Protein AF-A0A1G7XSK3-F1 (afdb_monomer_lite)

Radius of gyration: 13.96 Å; chains: 1; bounding box: 36×25×45 Å

Sequence (93 aa):
MAVSTRPNAAQLSAALGPFVAWLASREPNEIVRVRHRRLVEDYLRWASADSGAPGDRRTRYERLFEEPTLSWVRSALDVFAEHRAIRAATRIE

Foldseek 3Di:
DDPLDQPDVVNLCVLLVLLLVVCVVPPVDPVLSVLLSVLVSVLSNVLSVDPDDPVCSLVVVLVVDDPPVSVSSVVSVVSSVVSVVVVVVVPPD

Secondary structure (DSSP, 8-state):
-----PPPHHHHHHHHHHHHHHHHHH---HHHHHHHHHHHHHHHHHHHH--S-GGGHHHHHHTT--TTHHHHHHHHHHHHHHHHHHHHHH---

Structure (mmCIF, N/CA/C/O backbone):
data_AF-A0A1G7XSK3-F1
#
_entry.id   AF-A0A1G7XSK3-F1
#
loop_
_atom_site.group_PDB
_atom_site.id
_atom_site.type_symbol
_atom_site.label_atom_id
_atom_site.label_alt_id
_atom_site.label_comp_id
_atom_site.label_asym_id
_atom_site.label_entity_id
_atom_site.label_seq_id
_atom_site.pdbx_PDB_ins_code
_atom_site.Cartn_x
_atom_site.Cartn_y
_atom_site.Cartn_z
_atom_site.occupancy
_atom_site.B_iso_or_equiv
_atom_site.auth_seq_id
_atom_site.auth_comp_id
_atom_site.auth_asym_id
_atom_site.auth_atom_id
_atom_site.pdbx_PDB_model_num
ATOM 1 N N . MET A 1 1 ? -5.113 2.283 29.914 1.00 36.41 1 MET A N 1
ATOM 2 C CA . MET A 1 1 ? -3.997 1.560 29.264 1.00 36.41 1 MET A CA 1
ATOM 3 C C . MET A 1 1 ? -4.382 1.309 27.814 1.00 36.41 1 MET A C 1
ATOM 5 O O . MET A 1 1 ? -5.264 0.498 27.575 1.00 36.41 1 MET A O 1
ATOM 9 N N . ALA A 1 2 ? -3.817 2.050 26.860 1.00 41.31 2 ALA A N 1
ATOM 10 C CA . ALA A 1 2 ? -4.063 1.797 25.442 1.00 41.31 2 ALA A CA 1
ATOM 11 C C . ALA A 1 2 ? -3.118 0.682 24.981 1.00 41.31 2 ALA A C 1
ATOM 13 O O . ALA A 1 2 ? -1.900 0.851 25.017 1.00 41.31 2 ALA A O 1
ATOM 14 N N . VAL A 1 3 ? -3.672 -0.470 24.601 1.00 44.72 3 VAL A N 1
ATOM 15 C CA . VAL A 1 3 ? -2.914 -1.557 23.976 1.00 44.72 3 VAL A CA 1
ATOM 16 C C . VAL A 1 3 ? -2.440 -1.039 22.619 1.00 44.72 3 VAL A C 1
ATOM 18 O O . VAL A 1 3 ? -3.191 -1.033 21.644 1.00 44.72 3 VAL A O 1
ATOM 21 N N .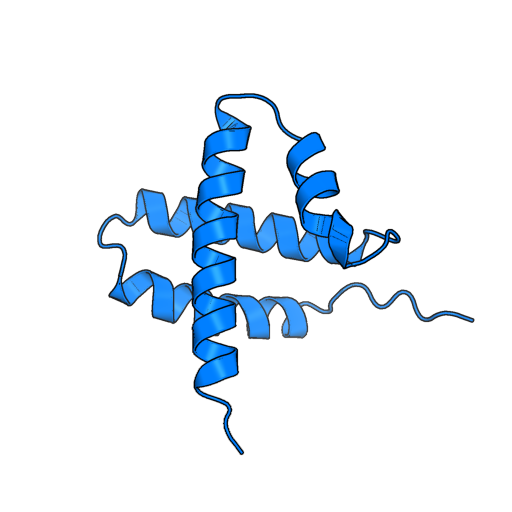 SER A 1 4 ? -1.196 -0.561 22.567 1.00 46.66 4 SER A N 1
ATOM 22 C CA . SER A 1 4 ? -0.496 -0.267 21.318 1.00 46.66 4 SER A CA 1
ATOM 23 C C . SER A 1 4 ? -0.205 -1.601 20.635 1.00 46.66 4 SER A C 1
ATOM 25 O O . SER A 1 4 ? 0.853 -2.211 20.802 1.00 46.66 4 SER A O 1
ATOM 27 N N . THR A 1 5 ? -1.226 -2.132 19.964 1.00 57.38 5 THR A N 1
ATOM 28 C CA . THR A 1 5 ? -1.134 -3.399 19.248 1.00 57.38 5 THR A CA 1
ATOM 29 C C . THR A 1 5 ? -0.396 -3.095 17.959 1.00 57.38 5 THR A C 1
ATOM 31 O O . THR A 1 5 ? -1.006 -2.707 16.963 1.00 57.38 5 THR A O 1
ATOM 34 N N . ARG A 1 6 ? 0.934 -3.248 17.970 1.00 57.59 6 ARG A N 1
ATOM 35 C CA . ARG A 1 6 ? 1.664 -3.422 16.711 1.00 57.59 6 ARG A CA 1
ATOM 36 C C . ARG A 1 6 ? 0.929 -4.517 15.929 1.00 57.59 6 ARG A C 1
ATOM 38 O O . ARG A 1 6 ? 0.570 -5.522 16.548 1.00 57.59 6 ARG A O 1
ATOM 45 N N . PRO A 1 7 ? 0.678 -4.361 14.625 1.00 58.97 7 PRO A N 1
ATOM 46 C CA . PRO A 1 7 ? -0.016 -5.321 13.821 1.00 58.97 7 PRO A CA 1
ATOM 47 C C . PRO A 1 7 ? 0.775 -6.590 13.955 1.00 58.97 7 PRO A C 1
ATOM 49 O O . PRO A 1 7 ? 1.969 -6.642 13.639 1.00 58.97 7 PRO A O 1
ATOM 52 N N . ASN A 1 8 ? 0.118 -7.602 14.496 1.00 70.75 8 ASN A N 1
ATOM 53 C CA . ASN A 1 8 ? 0.729 -8.906 14.496 1.00 70.75 8 ASN A CA 1
ATOM 54 C C . ASN A 1 8 ? 0.911 -9.322 13.024 1.00 70.75 8 ASN A C 1
ATOM 56 O O . ASN A 1 8 ? 0.215 -8.844 12.121 1.00 70.75 8 ASN A O 1
ATOM 60 N N . ALA A 1 9 ? 1.880 -10.194 12.756 1.00 73.19 9 ALA A N 1
ATOM 61 C CA . ALA A 1 9 ? 2.193 -10.624 11.392 1.00 73.19 9 ALA A CA 1
ATOM 62 C C . ALA A 1 9 ? 0.956 -11.148 10.625 1.00 73.19 9 ALA A C 1
ATOM 64 O O . ALA A 1 9 ? 0.903 -11.062 9.397 1.00 73.19 9 ALA A O 1
ATOM 65 N N . ALA A 1 10 ? -0.065 -11.625 11.345 1.00 76.44 10 ALA A N 1
ATOM 66 C CA . ALA A 1 10 ? -1.339 -12.054 10.786 1.00 76.44 10 ALA A CA 1
ATOM 67 C C . ALA A 1 10 ? -2.149 -10.899 10.168 1.00 76.44 10 ALA A C 1
ATOM 69 O O . ALA A 1 10 ? -2.665 -11.057 9.064 1.00 76.44 10 ALA A O 1
ATOM 70 N N . GLN A 1 11 ? -2.222 -9.724 10.803 1.00 80.56 11 GLN A N 1
ATOM 71 C CA . GLN A 1 11 ? -2.913 -8.553 10.242 1.00 80.56 11 GLN A CA 1
ATOM 72 C C . GLN A 1 11 ? -2.225 -8.030 8.977 1.00 80.56 11 GLN A C 1
ATOM 74 O O . GLN A 1 11 ? -2.896 -7.700 7.997 1.00 80.56 11 GLN A O 1
ATOM 79 N N . LEU A 1 12 ? -0.889 -8.012 8.973 1.00 84.00 12 LEU A N 1
ATOM 80 C CA . LEU A 1 12 ? -0.108 -7.650 7.790 1.00 84.00 12 LEU A CA 1
ATOM 81 C C . LEU A 1 12 ? -0.368 -8.641 6.644 1.00 84.00 12 LEU A C 1
ATOM 83 O O . LEU A 1 12 ? -0.659 -8.234 5.521 1.00 84.00 12 LEU A O 1
ATOM 87 N N . SER A 1 13 ? -0.344 -9.941 6.946 1.00 83.31 13 SER A N 1
ATOM 88 C CA . SER A 1 13 ? -0.598 -11.005 5.968 1.00 83.31 13 SER A CA 1
ATOM 89 C C . SER A 1 13 ? -2.028 -10.964 5.418 1.00 83.31 13 SER A C 1
ATOM 91 O O . SER A 1 13 ? -2.225 -11.121 4.216 1.00 83.31 13 SER A O 1
ATOM 93 N N . ALA A 1 14 ? -3.025 -10.677 6.259 1.00 86.38 14 ALA A N 1
ATOM 94 C CA . ALA A 1 14 ? -4.425 -10.557 5.850 1.00 86.38 14 ALA A CA 1
ATOM 95 C C . ALA A 1 14 ? -4.683 -9.355 4.919 1.00 86.38 14 ALA A C 1
ATOM 97 O O . ALA A 1 14 ? -5.599 -9.390 4.091 1.00 86.38 14 ALA A O 1
ATOM 98 N N . ALA A 1 15 ? -3.882 -8.292 5.039 1.00 86.12 15 ALA A N 1
ATOM 99 C CA . ALA A 1 15 ? -3.930 -7.146 4.136 1.00 86.12 15 ALA A CA 1
ATOM 100 C C . ALA A 1 15 ? -3.148 -7.400 2.835 1.00 86.12 15 ALA A C 1
ATOM 102 O O . ALA A 1 15 ? -3.661 -7.118 1.750 1.00 86.12 15 ALA A O 1
ATOM 103 N N . LEU A 1 16 ? -1.931 -7.948 2.937 1.00 92.25 16 LEU A N 1
ATOM 104 C CA . LEU A 1 16 ? -1.028 -8.141 1.800 1.00 92.25 16 LEU A CA 1
ATOM 105 C C . LEU A 1 16 ? -1.398 -9.326 0.912 1.00 92.25 16 LEU A C 1
ATOM 107 O O . LEU A 1 16 ? -1.246 -9.215 -0.297 1.00 92.25 16 LEU A O 1
ATOM 111 N N . GLY A 1 17 ? -1.886 -10.439 1.463 1.00 93.06 17 GLY A N 1
ATOM 112 C CA . GLY A 1 17 ? -2.199 -11.643 0.684 1.00 93.06 17 GLY A CA 1
ATOM 113 C C . GLY A 1 17 ? -3.176 -11.370 -0.468 1.00 93.06 17 GLY A C 1
ATOM 114 O O . GLY A 1 17 ? -2.811 -11.573 -1.628 1.00 93.06 17 GLY A O 1
ATOM 115 N N . PRO A 1 18 ? -4.378 -10.824 -0.187 1.00 94.69 18 PRO A N 1
ATOM 116 C CA . PRO A 1 18 ? -5.334 -10.446 -1.227 1.00 94.69 18 PRO A CA 1
ATOM 117 C C . PRO A 1 18 ? -4.781 -9.395 -2.194 1.00 94.69 18 PRO A C 1
ATOM 119 O O . PRO A 1 18 ? -5.007 -9.492 -3.396 1.00 94.69 18 PRO A O 1
ATOM 122 N N . PHE A 1 19 ? -4.010 -8.427 -1.682 1.00 95.56 19 PHE A N 1
ATOM 123 C CA . PHE A 1 19 ? -3.398 -7.391 -2.512 1.00 95.56 19 PHE A CA 1
ATOM 124 C C . PHE A 1 19 ? -2.396 -7.972 -3.513 1.00 95.56 19 PHE A C 1
ATOM 126 O O . PHE A 1 19 ? -2.443 -7.624 -4.685 1.00 95.56 19 PHE A O 1
ATOM 133 N N . VAL A 1 20 ? -1.518 -8.878 -3.079 1.00 95.62 20 VAL A N 1
ATOM 134 C CA . VAL A 1 20 ? -0.518 -9.522 -3.941 1.00 95.62 20 VAL A CA 1
ATOM 135 C C . VAL A 1 20 ? -1.189 -10.393 -5.000 1.00 95.62 20 VAL A C 1
ATOM 137 O O . VAL A 1 20 ? -0.792 -10.334 -6.162 1.00 95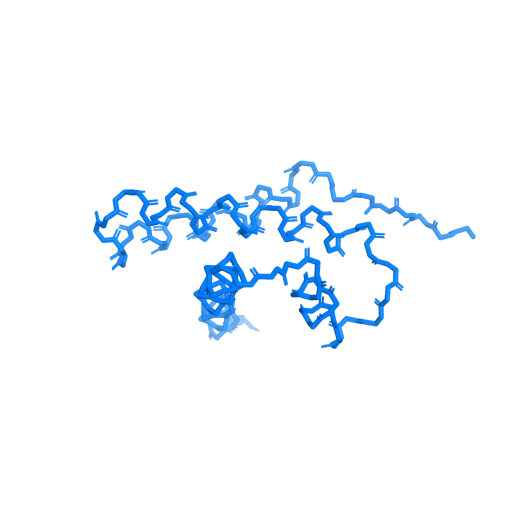.62 20 VAL A O 1
ATOM 140 N N . ALA A 1 21 ? -2.218 -11.158 -4.625 1.00 95.44 21 ALA A N 1
ATOM 141 C CA . ALA A 1 21 ? -2.974 -11.980 -5.569 1.00 95.44 21 ALA A CA 1
ATOM 142 C C . ALA A 1 21 ? -3.677 -11.124 -6.637 1.00 95.44 21 ALA A C 1
ATOM 144 O O . ALA A 1 21 ? -3.588 -11.417 -7.826 1.00 95.44 21 ALA A O 1
ATOM 145 N N . TRP A 1 22 ? -4.320 -10.029 -6.223 1.00 95.94 22 TRP A N 1
ATOM 146 C CA . TRP A 1 22 ? -4.951 -9.075 -7.136 1.00 95.94 22 TRP A CA 1
ATOM 147 C C . TRP A 1 22 ? -3.929 -8.331 -8.006 1.00 95.94 22 TRP A C 1
ATOM 149 O O . TRP A 1 22 ? -4.148 -8.133 -9.196 1.00 95.94 22 TRP A O 1
ATOM 159 N N . LEU A 1 23 ? -2.778 -7.952 -7.452 1.00 95.88 23 LEU A N 1
ATOM 160 C CA . LEU A 1 23 ? -1.734 -7.263 -8.207 1.00 95.88 23 LEU A CA 1
ATOM 161 C C . LEU A 1 23 ? -1.143 -8.168 -9.298 1.00 95.88 23 LEU A C 1
ATOM 163 O O . LEU A 1 23 ? -0.847 -7.698 -10.394 1.00 95.88 23 LEU A O 1
ATOM 167 N N . ALA A 1 24 ? -1.017 -9.470 -9.024 1.00 95.44 24 ALA A N 1
ATOM 168 C CA . ALA A 1 24 ? -0.551 -10.459 -9.991 1.00 95.44 24 ALA A CA 1
ATOM 169 C C . ALA A 1 24 ? -1.473 -10.616 -11.211 1.00 95.44 24 ALA A C 1
ATOM 171 O O . ALA A 1 24 ? -0.979 -10.966 -12.279 1.00 95.44 24 ALA A O 1
ATOM 172 N N . SER A 1 25 ? -2.775 -10.329 -11.089 1.00 94.62 25 SER A N 1
ATOM 173 C CA . SER A 1 25 ? -3.702 -10.390 -12.227 1.00 94.62 25 SER A CA 1
ATOM 174 C C . SER A 1 25 ? -3.717 -9.123 -13.089 1.00 94.62 25 SER A C 1
ATOM 176 O O . SER A 1 25 ? -4.269 -9.153 -14.186 1.00 94.62 25 SER A O 1
ATOM 178 N N . ARG A 1 26 ? -3.125 -8.015 -12.619 1.00 93.19 26 ARG A N 1
ATOM 179 C CA . ARG A 1 26 ? -3.167 -6.707 -13.302 1.00 93.19 26 ARG A CA 1
ATOM 180 C C . ARG A 1 26 ? -1.832 -6.219 -13.832 1.00 93.19 26 ARG A C 1
ATOM 182 O O . ARG A 1 26 ? -1.800 -5.555 -14.861 1.00 93.19 26 ARG A O 1
ATOM 189 N N . GLU A 1 27 ? -0.753 -6.502 -13.116 1.00 95.56 27 GLU A N 1
ATOM 190 C CA . GLU A 1 27 ? 0.576 -6.003 -13.445 1.00 95.56 27 GLU A CA 1
ATOM 191 C C . GLU A 1 27 ? 1.442 -7.160 -13.962 1.00 95.56 27 GLU A C 1
ATOM 193 O O . GLU A 1 27 ? 1.882 -7.990 -13.158 1.00 95.56 27 GLU A O 1
ATOM 198 N N . PRO A 1 28 ? 1.704 -7.260 -15.279 1.00 94.00 28 PRO A N 1
ATOM 199 C CA . PRO A 1 28 ? 2.518 -8.338 -15.837 1.00 94.00 28 PRO A CA 1
ATOM 200 C C . PRO A 1 28 ? 3.998 -8.237 -15.436 1.00 94.00 28 PRO A C 1
ATOM 202 O O . PRO A 1 28 ? 4.680 -9.263 -15.364 1.00 94.00 28 PRO A O 1
ATOM 205 N N . ASN A 1 29 ? 4.503 -7.045 -15.109 1.00 96.44 29 ASN A N 1
ATOM 206 C CA . ASN A 1 29 ? 5.904 -6.833 -14.768 1.00 96.44 29 ASN A CA 1
ATOM 207 C C . ASN A 1 29 ? 6.210 -7.224 -13.313 1.00 96.44 29 ASN A C 1
ATOM 209 O O . ASN A 1 29 ? 5.834 -6.544 -12.356 1.00 96.44 29 ASN A O 1
ATOM 213 N N . GLU A 1 30 ? 6.976 -8.301 -13.139 1.00 96.06 30 GLU A N 1
ATOM 214 C CA . GLU A 1 30 ? 7.360 -8.808 -11.820 1.00 96.06 30 GLU A CA 1
ATOM 215 C C . GLU A 1 30 ? 8.123 -7.789 -10.968 1.00 96.06 30 GLU A C 1
ATOM 217 O O . GLU A 1 30 ? 7.859 -7.670 -9.770 1.00 96.06 30 GLU A O 1
ATOM 222 N N . ILE A 1 31 ? 9.020 -7.008 -11.574 1.00 96.25 31 ILE A N 1
ATOM 223 C CA . ILE A 1 31 ? 9.822 -6.010 -10.856 1.00 96.25 31 ILE A CA 1
ATOM 224 C C . ILE A 1 31 ? 8.906 -4.943 -10.249 1.00 96.25 31 ILE A C 1
ATOM 226 O O . ILE A 1 31 ? 9.091 -4.546 -9.093 1.00 96.25 31 ILE A O 1
ATOM 230 N N . VAL A 1 32 ? 7.886 -4.515 -10.998 1.00 95.12 32 VAL A N 1
ATOM 231 C CA . VAL A 1 32 ? 6.884 -3.551 -10.524 1.00 95.12 32 VAL A CA 1
ATOM 232 C C . VAL A 1 32 ? 6.052 -4.162 -9.397 1.00 95.12 32 VAL A C 1
ATOM 234 O O . VAL A 1 32 ? 5.916 -3.539 -8.341 1.00 95.12 32 VAL A O 1
ATOM 237 N N . ARG A 1 33 ? 5.590 -5.414 -9.545 1.00 96.50 33 ARG A N 1
ATOM 238 C CA . ARG A 1 33 ? 4.843 -6.114 -8.484 1.00 96.50 33 ARG A CA 1
ATOM 239 C C . ARG A 1 33 ? 5.627 -6.203 -7.180 1.00 96.50 33 ARG A C 1
ATOM 241 O O . ARG A 1 33 ? 5.098 -5.894 -6.112 1.00 96.50 33 ARG A O 1
ATOM 248 N N . VAL A 1 34 ? 6.893 -6.613 -7.257 1.00 96.19 34 VAL A N 1
ATOM 249 C CA . VAL A 1 34 ? 7.770 -6.749 -6.087 1.00 96.19 34 VAL A CA 1
ATOM 250 C C . VAL A 1 34 ? 7.972 -5.399 -5.407 1.00 96.19 34 VAL A C 1
ATOM 252 O O . VAL A 1 34 ? 7.900 -5.328 -4.177 1.00 96.19 34 VAL A O 1
ATOM 255 N N . ARG A 1 35 ? 8.184 -4.331 -6.185 1.00 96.38 35 ARG A N 1
ATOM 256 C CA . ARG A 1 35 ? 8.339 -2.972 -5.655 1.00 96.38 35 ARG A CA 1
ATOM 257 C C . ARG A 1 35 ? 7.071 -2.497 -4.952 1.00 96.38 35 ARG A C 1
ATOM 259 O O . ARG A 1 35 ? 7.152 -2.087 -3.799 1.00 96.38 35 ARG A O 1
ATOM 266 N N . HIS A 1 36 ? 5.912 -2.601 -5.601 1.00 97.25 36 HIS A N 1
ATOM 267 C CA . HIS A 1 36 ? 4.634 -2.196 -5.012 1.00 97.25 36 HIS A CA 1
ATOM 268 C C . HIS A 1 36 ? 4.328 -2.981 -3.737 1.00 97.25 36 HIS A C 1
ATOM 270 O O . HIS A 1 36 ? 3.988 -2.380 -2.723 1.00 97.25 36 HIS A O 1
ATOM 276 N N . ARG A 1 37 ? 4.530 -4.305 -3.740 1.00 96.69 37 ARG A N 1
ATOM 277 C CA . ARG A 1 37 ? 4.367 -5.131 -2.537 1.00 96.69 37 ARG A CA 1
ATOM 278 C C . ARG A 1 37 ? 5.235 -4.628 -1.384 1.00 96.69 37 ARG A C 1
ATOM 280 O O . ARG A 1 37 ? 4.709 -4.457 -0.291 1.00 96.69 37 ARG A O 1
ATOM 287 N N . ARG A 1 38 ? 6.532 -4.391 -1.621 1.00 96.81 38 ARG A N 1
ATOM 288 C CA . ARG A 1 38 ? 7.469 -3.927 -0.581 1.00 96.81 38 ARG A CA 1
ATOM 289 C C . ARG A 1 38 ? 7.065 -2.564 -0.022 1.00 96.81 38 ARG A C 1
ATOM 291 O O . ARG A 1 38 ? 6.970 -2.416 1.186 1.00 96.81 38 ARG A O 1
ATOM 298 N N . LEU A 1 39 ? 6.748 -1.604 -0.890 1.00 97.62 39 LEU A N 1
ATOM 299 C CA . LEU A 1 39 ? 6.347 -0.259 -0.465 1.00 97.62 39 LEU A CA 1
ATOM 300 C C . LEU A 1 39 ? 5.031 -0.266 0.327 1.00 97.62 39 LEU A C 1
ATOM 302 O O . LEU A 1 39 ? 4.903 0.439 1.324 1.00 97.62 39 LEU A O 1
ATOM 306 N N . VAL A 1 40 ? 4.061 -1.092 -0.071 1.00 97.19 40 VAL A N 1
ATOM 307 C CA . VAL A 1 40 ? 2.796 -1.247 0.665 1.00 97.19 40 VAL A CA 1
ATOM 308 C C . VAL A 1 40 ? 3.013 -1.951 2.002 1.00 97.19 40 VAL A C 1
ATOM 310 O O . VAL A 1 40 ? 2.431 -1.559 3.010 1.00 97.19 40 VAL A O 1
ATOM 313 N N . GLU A 1 41 ? 3.855 -2.979 2.035 1.00 96.12 41 GLU A N 1
ATOM 314 C CA . GLU A 1 41 ? 4.233 -3.673 3.263 1.00 96.12 41 GLU A CA 1
ATOM 315 C C . GLU A 1 41 ? 4.913 -2.724 4.259 1.00 96.12 41 GLU A C 1
ATOM 317 O O . GLU A 1 41 ? 4.525 -2.677 5.429 1.00 96.12 41 GLU A O 1
ATOM 322 N N . ASP A 1 42 ? 5.864 -1.919 3.789 1.00 95.94 42 ASP A N 1
ATOM 323 C CA . ASP A 1 42 ? 6.558 -0.923 4.603 1.00 95.94 42 ASP A CA 1
ATOM 324 C C . ASP A 1 42 ? 5.608 0.173 5.087 1.00 95.94 42 ASP A C 1
ATOM 326 O O . ASP A 1 42 ? 5.651 0.548 6.262 1.00 95.94 42 ASP A O 1
ATOM 330 N N . TYR A 1 43 ? 4.684 0.626 4.235 1.00 95.81 43 TYR A N 1
ATOM 331 C CA . TYR A 1 43 ? 3.623 1.542 4.640 1.00 95.81 43 TYR A CA 1
ATOM 332 C C . TYR A 1 43 ? 2.758 0.954 5.753 1.00 95.81 43 TYR A C 1
ATOM 334 O O . TYR A 1 43 ? 2.520 1.626 6.751 1.00 95.81 43 TYR A O 1
ATOM 342 N N . LEU A 1 44 ? 2.302 -0.294 5.626 1.00 93.44 44 LEU A N 1
ATOM 343 C CA . LEU A 1 44 ? 1.451 -0.943 6.629 1.00 93.44 44 LEU A CA 1
ATOM 344 C C . LEU A 1 44 ? 2.181 -1.136 7.965 1.00 93.44 44 LEU A C 1
ATOM 346 O O . LEU A 1 44 ? 1.580 -0.951 9.027 1.00 93.44 44 LEU A O 1
ATOM 350 N N . ARG A 1 45 ? 3.479 -1.461 7.926 1.00 92.50 45 ARG A N 1
ATOM 351 C CA . ARG A 1 45 ? 4.326 -1.518 9.125 1.00 92.50 45 ARG A CA 1
ATOM 352 C C . ARG A 1 45 ? 4.456 -0.148 9.773 1.00 92.50 45 ARG A C 1
ATOM 354 O O . ARG A 1 45 ? 4.207 -0.023 10.968 1.00 92.50 45 ARG A O 1
ATOM 361 N N . TRP A 1 46 ? 4.792 0.880 9.003 1.00 94.25 46 TRP A N 1
ATOM 362 C CA . TRP A 1 46 ? 4.925 2.237 9.528 1.00 94.25 46 TRP A CA 1
ATOM 363 C C . TRP A 1 46 ? 3.599 2.760 10.098 1.00 94.25 46 TRP A C 1
ATOM 365 O O . TRP A 1 46 ? 3.548 3.215 11.239 1.00 94.25 46 TRP A O 1
ATOM 375 N N . ALA A 1 47 ? 2.508 2.592 9.346 1.00 91.62 47 ALA A N 1
ATOM 376 C CA . ALA A 1 47 ? 1.146 3.021 9.668 1.00 91.62 47 ALA A CA 1
ATOM 377 C C . ALA A 1 47 ? 0.644 2.514 11.017 1.00 91.62 47 ALA A C 1
ATOM 379 O O . ALA A 1 47 ? -0.289 3.070 11.590 1.00 91.62 47 ALA A O 1
ATOM 380 N N . SER A 1 48 ? 1.225 1.422 11.488 1.00 88.06 48 SER A N 1
ATOM 381 C CA . SER A 1 48 ? 0.849 0.823 12.744 1.00 88.06 48 SER A CA 1
ATOM 382 C C . SER A 1 48 ? 1.583 1.316 13.977 1.00 88.06 48 SER A C 1
ATOM 384 O O . SER A 1 48 ? 1.087 1.163 15.091 1.00 88.06 48 SER A O 1
ATOM 386 N N . ALA A 1 49 ? 2.775 1.864 13.772 1.00 86.94 49 ALA A N 1
ATOM 387 C CA . ALA A 1 49 ? 3.521 2.567 14.798 1.00 86.94 49 ALA A CA 1
ATOM 388 C C . ALA A 1 49 ? 3.150 4.060 14.814 1.00 86.94 49 ALA A C 1
ATOM 390 O O . ALA A 1 49 ? 3.424 4.750 15.792 1.00 86.94 49 ALA A O 1
ATOM 391 N N . ASP A 1 50 ? 2.524 4.552 13.741 1.00 89.00 50 ASP A N 1
ATOM 392 C CA . ASP A 1 50 ? 2.031 5.919 13.610 1.00 89.00 50 ASP A CA 1
ATOM 393 C C . ASP A 1 50 ? 0.845 6.182 14.553 1.00 89.00 50 ASP A C 1
ATOM 395 O O . ASP A 1 50 ? -0.209 5.550 14.473 1.00 89.00 50 ASP A O 1
ATOM 399 N N . SER A 1 51 ? 1.025 7.155 15.447 1.00 84.38 51 SER A N 1
ATOM 400 C CA . SER A 1 51 ? 0.025 7.600 16.423 1.00 84.38 51 SER A CA 1
ATOM 401 C C . SER A 1 51 ? -0.838 8.766 15.931 1.00 84.38 51 SER A C 1
ATOM 403 O O . SER A 1 51 ? -1.717 9.231 16.656 1.00 84.38 51 SER A O 1
ATOM 405 N N . GLY A 1 52 ? -0.592 9.271 14.719 1.00 86.44 52 GLY A N 1
ATOM 406 C CA . GLY A 1 52 ? -1.334 10.403 14.180 1.00 86.44 52 GLY A CA 1
ATOM 407 C C . GLY A 1 52 ? -2.723 10.037 13.642 1.00 86.44 52 GLY A C 1
ATOM 408 O O . GLY A 1 52 ? -3.087 8.872 13.470 1.00 86.44 52 GLY A O 1
ATOM 409 N N . ALA A 1 53 ? -3.508 11.068 13.312 1.00 85.94 53 ALA A N 1
ATOM 410 C CA . ALA A 1 53 ? -4.865 10.903 12.793 1.00 85.94 53 ALA A CA 1
ATOM 411 C C . ALA A 1 53 ? -4.890 10.060 11.496 1.00 85.94 53 ALA A C 1
ATOM 413 O O . ALA A 1 53 ? -4.050 10.292 10.615 1.00 85.94 53 ALA A O 1
ATOM 414 N N . PRO A 1 54 ? -5.846 9.120 11.329 1.00 83.69 54 PRO A N 1
ATOM 415 C CA . PRO A 1 54 ? -5.907 8.247 10.154 1.00 83.69 54 PRO A CA 1
ATOM 416 C C . PRO A 1 54 ? -6.028 8.982 8.811 1.00 83.69 54 PRO A C 1
ATOM 418 O O . PRO A 1 54 ? -5.462 8.508 7.829 1.00 83.69 54 PRO A O 1
ATOM 421 N N . GLY A 1 55 ? -6.725 10.126 8.769 1.00 84.94 55 GLY A N 1
ATOM 422 C CA . GLY A 1 55 ? -6.943 10.905 7.541 1.00 84.94 55 GLY A CA 1
ATOM 423 C C . GLY A 1 55 ? -5.654 11.447 6.917 1.00 84.94 55 GLY A C 1
ATOM 424 O O . GLY A 1 55 ? -5.493 11.415 5.704 1.00 84.94 55 GLY A O 1
ATOM 425 N N . ASP A 1 56 ? -4.683 11.823 7.749 1.00 91.44 56 ASP A N 1
ATOM 426 C CA . ASP A 1 56 ? -3.410 12.407 7.298 1.00 91.44 56 ASP A CA 1
ATOM 427 C C . ASP A 1 56 ? -2.271 11.382 7.222 1.00 91.44 56 ASP A C 1
ATOM 429 O O . ASP A 1 56 ? -1.114 11.726 6.967 1.00 91.44 56 ASP A O 1
ATOM 433 N N . ARG A 1 57 ? -2.573 10.105 7.475 1.00 92.88 57 ARG A N 1
ATOM 434 C CA . ARG A 1 57 ? -1.572 9.039 7.587 1.00 92.88 57 ARG A CA 1
ATOM 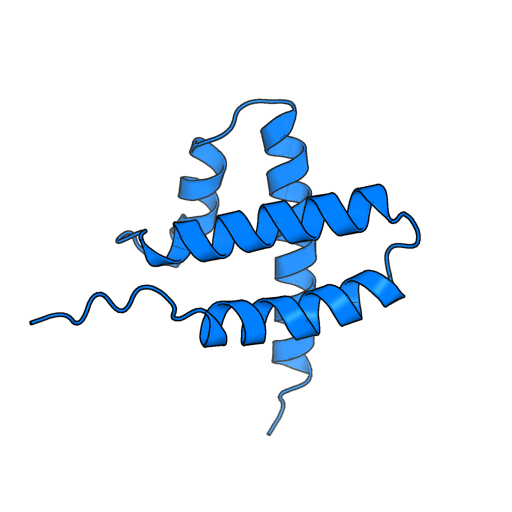435 C C . ARG A 1 57 ? -0.745 8.888 6.318 1.00 92.88 57 ARG A C 1
ATOM 437 O O . ARG A 1 57 ? 0.471 8.747 6.390 1.00 92.88 57 ARG A O 1
ATOM 444 N N . ARG A 1 58 ? -1.404 8.915 5.157 1.00 94.69 58 ARG A N 1
ATOM 445 C CA . ARG A 1 58 ? -0.724 8.837 3.862 1.00 94.69 58 ARG A CA 1
ATOM 446 C C . ARG A 1 58 ? 0.235 10.014 3.679 1.00 94.69 58 ARG A C 1
ATOM 448 O O . ARG A 1 58 ? 1.409 9.793 3.419 1.00 94.69 58 ARG A O 1
ATOM 455 N N . THR A 1 59 ? -0.239 11.235 3.910 1.00 95.19 59 THR A N 1
ATOM 456 C CA . THR A 1 59 ? 0.569 12.458 3.801 1.00 95.19 59 THR A CA 1
ATOM 457 C C . THR A 1 59 ? 1.785 12.428 4.724 1.00 95.19 59 THR A C 1
ATOM 459 O O . THR A 1 59 ? 2.881 12.796 4.311 1.00 95.19 59 THR A O 1
ATOM 462 N N . ARG A 1 60 ? 1.626 11.968 5.972 1.00 95.94 60 ARG A N 1
ATOM 463 C CA . ARG A 1 60 ? 2.751 11.825 6.909 1.00 95.94 60 ARG A CA 1
ATOM 464 C C . ARG A 1 60 ? 3.778 10.797 6.440 1.00 95.94 60 ARG A C 1
A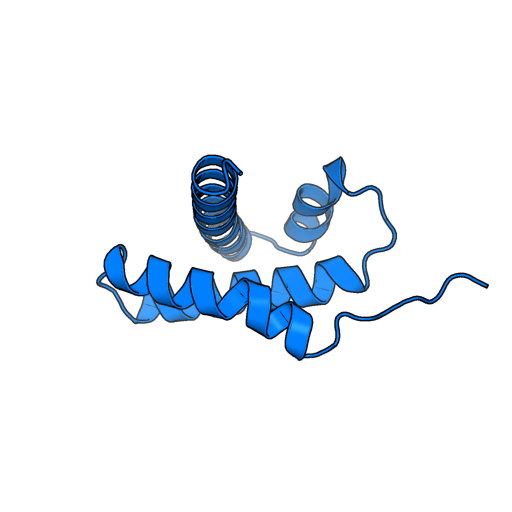TOM 466 O O . ARG A 1 60 ? 4.966 11.065 6.562 1.00 95.94 60 ARG A O 1
ATOM 473 N N . TYR A 1 61 ? 3.334 9.667 5.893 1.00 96.06 61 TYR A N 1
ATOM 474 C CA . TYR A 1 61 ? 4.244 8.667 5.340 1.00 96.06 61 TYR A CA 1
ATOM 475 C C . TYR A 1 61 ? 4.999 9.190 4.115 1.00 96.06 61 TYR A C 1
ATOM 477 O O . TYR A 1 61 ? 6.208 9.025 4.025 1.00 96.06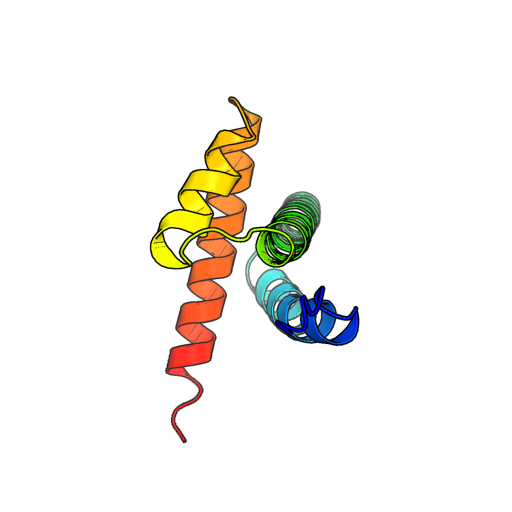 61 TYR A O 1
ATOM 485 N N . GLU A 1 62 ? 4.307 9.868 3.195 1.00 96.56 62 GLU A N 1
ATOM 486 C CA . GLU A 1 62 ? 4.919 10.451 1.994 1.00 96.56 62 GLU A CA 1
ATOM 487 C C . GLU A 1 62 ? 6.029 11.456 2.328 1.00 96.56 62 GLU A C 1
ATOM 489 O O . GLU A 1 62 ? 7.046 11.487 1.644 1.00 96.56 62 GLU A O 1
ATOM 494 N N . ARG A 1 63 ? 5.890 12.222 3.419 1.00 96.88 63 ARG A N 1
ATOM 495 C CA . ARG A 1 63 ? 6.912 13.179 3.887 1.00 96.88 63 ARG A CA 1
ATOM 496 C C . ARG A 1 63 ? 8.233 12.539 4.329 1.00 96.88 63 ARG A C 1
ATOM 498 O O . ARG A 1 63 ? 9.184 13.270 4.579 1.00 96.88 63 ARG A O 1
ATOM 505 N N . LEU A 1 64 ? 8.300 11.213 4.451 1.00 96.69 64 LEU A N 1
ATOM 506 C CA . LEU A 1 64 ? 9.537 10.495 4.772 1.00 96.69 64 LEU A CA 1
ATOM 507 C C . LEU A 1 64 ? 10.442 10.288 3.550 1.00 96.69 64 LEU A C 1
ATOM 509 O O . LEU A 1 64 ? 11.548 9.773 3.699 1.00 96.69 64 LEU A O 1
ATOM 513 N N . PHE A 1 65 ? 9.969 10.639 2.353 1.00 97.12 65 PHE A N 1
ATOM 514 C CA . PHE A 1 65 ? 10.646 10.345 1.098 1.00 97.12 65 PHE A CA 1
ATOM 515 C C . PHE A 1 65 ? 10.815 11.599 0.245 1.00 97.12 65 PHE A C 1
ATOM 517 O O . PHE A 1 65 ? 9.963 12.485 0.226 1.00 97.12 65 PHE A O 1
ATOM 524 N N . GLU A 1 66 ? 11.897 11.613 -0.524 1.00 97.56 66 GLU A N 1
ATOM 525 C CA . GLU A 1 66 ? 12.170 12.607 -1.560 1.00 97.56 66 GLU A CA 1
ATOM 526 C C . GLU A 1 66 ? 12.071 11.969 -2.953 1.00 97.56 66 GLU A C 1
ATOM 528 O O . GLU A 1 66 ? 11.982 10.743 -3.100 1.00 97.56 66 GLU A O 1
ATOM 533 N N . GLU A 1 67 ? 12.075 12.794 -3.998 1.00 95.19 67 GLU A N 1
ATOM 534 C CA . GLU A 1 67 ? 12.129 12.299 -5.374 1.00 95.19 67 GLU A CA 1
ATOM 535 C C . GLU A 1 67 ? 13.488 11.635 -5.684 1.00 95.19 67 GLU A C 1
ATOM 537 O O . GLU A 1 67 ? 14.517 12.067 -5.164 1.00 95.19 67 GLU A O 1
ATOM 542 N N . PRO A 1 68 ? 13.527 10.580 -6.525 1.00 93.50 68 PRO A N 1
ATOM 543 C CA . PRO A 1 68 ? 12.406 9.982 -7.261 1.00 93.50 68 PRO A CA 1
ATOM 544 C C . PRO A 1 68 ? 11.600 8.949 -6.451 1.00 93.50 68 PRO A C 1
ATOM 546 O O . PRO A 1 68 ? 10.604 8.416 -6.939 1.00 93.50 68 PRO A O 1
ATOM 549 N N . THR A 1 69 ? 12.023 8.618 -5.229 1.00 95.25 69 THR A N 1
ATOM 550 C CA . THR A 1 69 ? 11.411 7.553 -4.416 1.00 95.25 69 THR A CA 1
ATOM 551 C C . THR A 1 69 ? 9.961 7.866 -4.055 1.00 95.25 69 THR A C 1
ATOM 553 O O . THR A 1 69 ? 9.117 6.967 -4.072 1.00 95.25 69 THR A O 1
ATOM 556 N N . LEU A 1 70 ? 9.653 9.136 -3.783 1.00 97.00 70 LEU A N 1
ATOM 557 C CA . LEU A 1 70 ? 8.297 9.601 -3.502 1.00 97.00 70 LEU A CA 1
ATOM 558 C C . LEU A 1 70 ? 7.317 9.239 -4.629 1.00 97.00 70 LEU A C 1
ATOM 560 O O . LEU A 1 70 ? 6.211 8.775 -4.342 1.00 97.00 70 LEU A O 1
ATOM 564 N N . SER A 1 71 ? 7.721 9.364 -5.898 1.00 97.31 71 SER A N 1
ATOM 565 C CA . SER A 1 71 ? 6.885 8.951 -7.032 1.00 97.31 71 SER A CA 1
ATOM 566 C C . SER A 1 71 ? 6.502 7.464 -6.979 1.00 97.31 71 SER A C 1
ATOM 568 O O . SER A 1 71 ? 5.338 7.107 -7.181 1.00 97.31 71 SER A O 1
ATOM 570 N N . TRP A 1 72 ? 7.446 6.585 -6.624 1.00 96.12 72 TRP A N 1
ATOM 571 C CA . TRP A 1 72 ? 7.189 5.150 -6.487 1.00 96.12 72 TRP A CA 1
ATOM 572 C C . TRP A 1 72 ? 6.300 4.841 -5.286 1.00 96.12 72 TRP A C 1
ATOM 574 O O . TRP A 1 72 ? 5.418 3.988 -5.388 1.00 96.12 72 TRP A O 1
ATOM 584 N N . VAL A 1 73 ? 6.503 5.542 -4.167 1.00 97.75 73 VAL A N 1
ATOM 585 C CA . VAL A 1 73 ? 5.658 5.420 -2.970 1.00 97.75 73 VAL A CA 1
ATOM 586 C C . VAL A 1 73 ? 4.217 5.785 -3.308 1.00 97.75 73 VAL A C 1
ATOM 588 O O . VAL A 1 73 ? 3.313 4.996 -3.043 1.00 97.75 73 VAL A O 1
ATOM 591 N N . ARG A 1 74 ? 3.996 6.937 -3.949 1.00 98.19 74 ARG A N 1
ATOM 592 C CA . ARG A 1 74 ? 2.659 7.386 -4.357 1.00 98.19 74 ARG A CA 1
ATOM 593 C C . ARG A 1 74 ? 1.980 6.378 -5.268 1.00 98.19 74 ARG A C 1
ATOM 595 O O . ARG A 1 74 ? 0.873 5.948 -4.961 1.00 98.19 74 ARG A O 1
ATOM 602 N N . SER A 1 75 ? 2.683 5.936 -6.310 1.00 97.69 75 SER A N 1
ATOM 603 C CA . SER A 1 75 ? 2.161 4.944 -7.250 1.00 97.69 75 SER A CA 1
ATOM 604 C C . SER A 1 75 ? 1.752 3.645 -6.546 1.00 97.69 75 SER A C 1
ATOM 606 O O . SER A 1 75 ? 0.635 3.162 -6.735 1.00 97.69 75 SER A O 1
ATOM 608 N N . ALA A 1 76 ? 2.594 3.116 -5.654 1.00 97.38 76 ALA A N 1
ATOM 609 C CA . ALA A 1 76 ? 2.273 1.909 -4.897 1.00 97.38 76 ALA A CA 1
ATOM 610 C C . ALA A 1 76 ? 1.056 2.098 -3.970 1.00 97.38 76 ALA A C 1
ATOM 612 O O . ALA A 1 76 ? 0.209 1.207 -3.868 1.00 97.38 76 ALA A O 1
ATOM 613 N N . LEU A 1 77 ? 0.949 3.254 -3.305 1.00 97.69 77 LEU A N 1
ATOM 614 C CA . LEU A 1 77 ? -0.170 3.560 -2.414 1.00 97.69 77 LEU A CA 1
ATOM 615 C C . LEU A 1 77 ? -1.481 3.820 -3.164 1.00 97.69 77 LEU A C 1
ATOM 617 O O . LEU A 1 77 ? -2.539 3.480 -2.636 1.00 97.69 77 LEU A O 1
ATOM 621 N N . ASP A 1 78 ? -1.432 4.369 -4.377 1.00 97.69 78 ASP A N 1
ATOM 622 C CA . ASP A 1 78 ? -2.606 4.538 -5.242 1.00 97.69 78 ASP A CA 1
ATOM 623 C C . ASP A 1 78 ? -3.162 3.182 -5.671 1.00 97.69 78 ASP A C 1
ATOM 625 O O . ASP A 1 78 ? -4.345 2.903 -5.478 1.00 97.69 78 ASP A O 1
ATOM 629 N N . VAL A 1 79 ? -2.285 2.291 -6.138 1.00 97.12 79 VAL A N 1
ATOM 630 C CA . VAL A 1 79 ? -2.646 0.918 -6.517 1.00 97.12 79 VAL A CA 1
ATOM 631 C C . VAL A 1 79 ? -3.213 0.143 -5.319 1.00 97.12 79 VAL A C 1
ATOM 633 O O . VAL A 1 79 ? -4.179 -0.613 -5.445 1.00 97.12 79 VAL A O 1
ATOM 636 N N . PHE A 1 80 ? -2.668 0.351 -4.118 1.00 97.00 80 PHE A N 1
ATOM 637 C CA . PHE A 1 80 ? -3.220 -0.249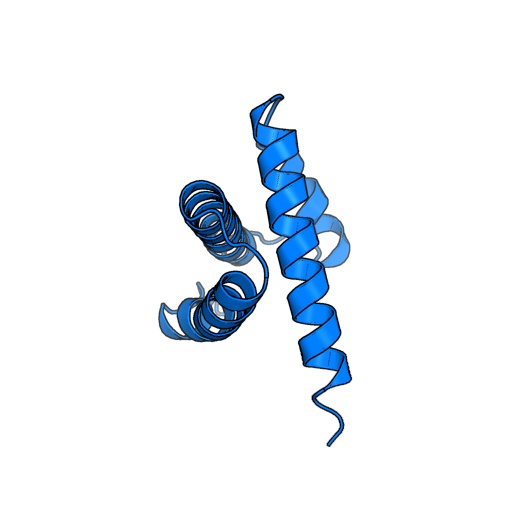 -2.903 1.00 97.00 80 PHE A CA 1
ATOM 638 C C . PHE A 1 80 ? -4.581 0.338 -2.501 1.00 97.00 80 PHE A C 1
ATOM 640 O O . PHE A 1 80 ? -5.468 -0.408 -2.073 1.00 97.00 80 PHE A O 1
ATOM 647 N N . ALA A 1 81 ? -4.767 1.653 -2.633 1.00 95.31 81 ALA A N 1
ATOM 648 C CA . ALA A 1 81 ? -6.038 2.316 -2.359 1.00 95.31 81 ALA A CA 1
ATOM 649 C C . ALA A 1 81 ? -7.142 1.826 -3.308 1.00 95.31 81 ALA A C 1
ATOM 651 O O . ALA A 1 81 ? -8.244 1.526 -2.849 1.00 95.31 81 ALA A O 1
ATOM 652 N N . GLU A 1 82 ? -6.824 1.653 -4.592 1.00 96.19 82 GLU A N 1
ATOM 653 C CA . GLU A 1 82 ? -7.724 1.078 -5.594 1.00 96.19 82 GLU A CA 1
ATOM 654 C C . GLU A 1 82 ? -8.178 -0.333 -5.196 1.00 96.19 82 GLU A C 1
ATOM 656 O O . GLU A 1 82 ? -9.376 -0.606 -5.104 1.00 96.19 82 GLU A O 1
ATOM 661 N N . HIS A 1 83 ? -7.235 -1.219 -4.859 1.00 95.44 83 HIS A N 1
ATOM 662 C CA . HIS A 1 83 ? -7.555 -2.562 -4.371 1.00 95.44 83 HIS A CA 1
ATOM 663 C C . HIS A 1 83 ? -8.473 -2.532 -3.138 1.00 95.44 83 HIS A C 1
ATOM 665 O O . HIS A 1 83 ? -9.428 -3.309 -3.045 1.00 95.44 83 HIS A O 1
ATOM 671 N N . ARG A 1 84 ? -8.212 -1.631 -2.182 1.00 93.50 84 ARG A N 1
ATOM 672 C CA . ARG A 1 84 ? -9.060 -1.479 -0.991 1.00 93.50 84 ARG A CA 1
ATOM 673 C C . ARG A 1 84 ? -10.466 -0.996 -1.333 1.00 93.50 84 ARG A C 1
ATOM 675 O O . ARG A 1 84 ? -11.410 -1.490 -0.721 1.00 93.50 84 ARG A O 1
ATOM 682 N N . ALA A 1 85 ? -10.602 -0.067 -2.277 1.00 93.69 85 ALA A N 1
ATOM 683 C CA . ALA A 1 85 ? -11.894 0.432 -2.731 1.00 93.69 85 ALA A CA 1
ATOM 684 C C . ALA A 1 85 ? -12.718 -0.684 -3.389 1.00 93.69 85 ALA A C 1
ATOM 686 O O . ALA A 1 85 ? -13.870 -0.887 -3.013 1.00 93.69 85 ALA A O 1
ATOM 687 N N . ILE A 1 86 ? -12.101 -1.477 -4.274 1.00 92.38 86 ILE A N 1
ATOM 688 C CA . ILE A 1 86 ? -12.743 -2.643 -4.902 1.00 92.38 86 ILE A CA 1
ATOM 689 C C . ILE A 1 86 ? -13.197 -3.636 -3.830 1.00 92.38 86 ILE A C 1
ATOM 691 O O . ILE A 1 86 ? -14.366 -4.005 -3.790 1.00 92.38 86 ILE A O 1
ATOM 695 N N . ARG A 1 87 ? -12.314 -4.022 -2.899 1.00 89.00 87 ARG A N 1
ATOM 696 C CA . ARG A 1 87 ? -12.680 -4.959 -1.824 1.00 89.00 87 ARG A CA 1
ATOM 697 C C . ARG A 1 87 ? -13.800 -4.443 -0.924 1.00 89.00 87 ARG A C 1
ATOM 699 O O . ARG A 1 87 ? -14.588 -5.254 -0.454 1.00 89.00 87 ARG A O 1
ATOM 706 N N . ALA A 1 88 ? -13.858 -3.140 -0.654 1.00 88.62 88 ALA A N 1
ATOM 707 C CA . ALA A 1 88 ? -14.946 -2.546 0.118 1.00 88.62 88 ALA A CA 1
ATOM 708 C C . ALA A 1 88 ? -16.270 -2.593 -0.658 1.00 88.62 88 ALA A C 1
ATOM 710 O O . ALA A 1 88 ? -17.288 -2.962 -0.086 1.00 88.62 88 ALA A O 1
ATOM 711 N N . ALA A 1 89 ? -16.238 -2.301 -1.961 1.00 87.00 89 ALA A N 1
ATOM 712 C CA . ALA A 1 89 ? -17.407 -2.361 -2.835 1.00 87.00 89 ALA A CA 1
ATOM 713 C C . ALA A 1 89 ? -17.918 -3.793 -3.069 1.00 87.00 89 ALA A C 1
ATOM 715 O O . ALA A 1 89 ? -19.106 -3.990 -3.283 1.00 87.00 89 ALA A O 1
ATOM 716 N N . THR A 1 90 ? -17.043 -4.803 -3.023 1.00 82.94 90 THR A N 1
ATOM 717 C CA . THR A 1 90 ? -17.429 -6.218 -3.180 1.00 82.94 90 THR A CA 1
ATOM 718 C C . THR A 1 90 ? -17.895 -6.862 -1.869 1.00 82.94 90 THR A C 1
ATOM 720 O O . THR A 1 90 ? -18.489 -7.932 -1.897 1.00 82.94 90 THR A O 1
ATOM 723 N N . ARG A 1 91 ? -17.664 -6.230 -0.711 1.00 69.44 91 ARG A N 1
ATOM 724 C CA . ARG A 1 91 ? -18.073 -6.742 0.610 1.00 69.44 91 ARG A CA 1
ATOM 725 C C . ARG A 1 91 ? -19.499 -6.323 0.995 1.00 69.44 91 ARG A C 1
ATOM 727 O O . ARG A 1 91 ? -19.756 -6.059 2.164 1.00 69.44 91 ARG A O 1
ATOM 734 N N . ILE A 1 92 ? -20.395 -6.194 0.021 1.00 50.53 92 ILE A N 1
ATOM 735 C CA . ILE A 1 92 ? -21.813 -5.949 0.299 1.00 50.53 92 ILE A CA 1
ATOM 736 C C . ILE A 1 92 ? -22.371 -7.241 0.910 1.00 50.53 92 ILE A C 1
ATOM 738 O O . ILE A 1 92 ? -22.613 -8.209 0.192 1.00 50.53 92 ILE A O 1
ATOM 742 N N . GLU A 1 93 ? -22.499 -7.242 2.236 1.00 42.34 93 GLU A N 1
ATOM 743 C CA . GLU A 1 93 ? -23.279 -8.173 3.060 1.00 42.34 93 GLU A CA 1
ATOM 744 C C . GLU A 1 93 ? -24.319 -7.363 3.838 1.00 42.34 93 GLU A C 1
ATOM 746 O O . GLU A 1 93 ? -23.943 -6.285 4.362 1.00 42.34 93 GLU A O 1
#

Organism: Pseudonocardia oroxyli (NCBI:txid366584)

pLDDT: mean 88.22, std 14.51, range [36.41, 98.19]